Protein AF-A0A2D9C9Q4-F1 (afdb_monomer_lite)

Radius of gyration: 26.97 Å; chains: 1; bounding box: 72×40×69 Å

Sequence (109 aa):
MAQQLQSITITAPGFAGINTQDAPLAQEPSFAAVADNCVIDKEGRIAARKGYNMVSTNGGAVLGSSDGIESMGEFVANDGDITFLSAGNNKIFKGTSTLVDATPSSYTI

Foldseek 3Di:
DDDDDDDDPDDPADDPAPQPPDDDHPDDPCVVVPPVAWDQDNVRDTDGNDDDDQQEPCQCPPQPPKPGFPDWDWDQDPVRDIWIWTDHNQFIFTDGHHTDTPRDPPDTD

Secondary structure (DSSP, 8-state):
-PPP------PPPPPSS---SSS--SS-GGGG---TTEEEPTT--EEESS-PPPS-SSHHHHSTTS-S--EEEEEE-TTS-EEEEEEETTEEEE-SSS-EE-PPTT---

Structure (mmCIF, N/CA/C/O backbone):
data_AF-A0A2D9C9Q4-F1
#
_entry.id   AF-A0A2D9C9Q4-F1
#
loop_
_atom_site.group_PDB
_atom_site.id
_atom_site.type_symbol
_atom_site.label_atom_id
_atom_site.label_alt_id
_atom_site.label_comp_id
_atom_site.label_asym_id
_atom_site.label_entity_id
_atom_site.label_seq_id
_atom_site.pdbx_PDB_ins_code
_atom_site.Cartn_x
_atom_site.Cartn_y
_atom_site.Cartn_z
_atom_site.occupancy
_atom_site.B_iso_or_equiv
_atom_site.auth_seq_id
_atom_site.auth_comp_id
_atom_site.auth_asym_id
_atom_site.auth_atom_id
_atom_site.pdbx_PDB_model_num
ATOM 1 N N . MET A 1 1 ? -59.550 16.348 45.456 1.00 51.44 1 MET A N 1
ATOM 2 C CA . MET A 1 1 ? -58.227 16.952 45.716 1.00 51.44 1 MET A CA 1
ATOM 3 C C . MET A 1 1 ? -57.298 16.465 44.619 1.00 51.44 1 MET A C 1
ATOM 5 O O . MET A 1 1 ? -57.119 15.260 44.512 1.00 51.44 1 MET A O 1
ATOM 9 N N . ALA A 1 2 ? -56.852 17.352 43.729 1.00 57.25 2 ALA A N 1
ATOM 10 C CA . ALA A 1 2 ? -56.022 16.972 42.586 1.00 57.25 2 ALA A CA 1
ATOM 11 C C . ALA A 1 2 ? -54.572 16.767 43.045 1.00 57.25 2 ALA A C 1
ATOM 13 O O . ALA A 1 2 ? -54.021 17.611 43.750 1.00 57.25 2 ALA A O 1
ATOM 14 N N . GLN A 1 3 ? -53.991 15.625 42.691 1.00 69.00 3 GLN A N 1
ATOM 15 C CA . GLN A 1 3 ? -52.631 15.248 43.062 1.00 69.00 3 GLN A CA 1
ATOM 16 C C . GLN A 1 3 ? -51.618 16.159 42.349 1.00 69.00 3 GLN A C 1
ATOM 18 O O . GLN A 1 3 ? -51.758 16.434 41.158 1.00 69.00 3 GLN A O 1
ATOM 23 N N . GLN A 1 4 ? -50.622 16.660 43.086 1.00 66.19 4 GLN A N 1
ATOM 24 C CA . GLN A 1 4 ? -49.591 17.552 42.552 1.00 66.19 4 GLN A CA 1
ATOM 25 C C . GLN A 1 4 ? -48.744 16.803 41.512 1.00 66.19 4 GLN A C 1
ATOM 27 O O . GLN A 1 4 ? -48.221 15.727 41.799 1.00 66.19 4 GLN A O 1
ATOM 32 N N . LEU A 1 5 ? -48.611 17.365 40.307 1.00 64.38 5 LEU A N 1
ATOM 33 C CA . LEU A 1 5 ? -47.752 16.811 39.260 1.00 64.38 5 LEU A CA 1
ATOM 34 C C . LEU A 1 5 ? -46.288 16.921 39.705 1.00 64.38 5 LEU A C 1
ATOM 36 O O . LEU A 1 5 ? -45.734 18.018 39.771 1.00 64.38 5 LEU A O 1
ATOM 40 N N . GLN A 1 6 ? -45.670 15.787 40.034 1.00 68.62 6 GLN A N 1
ATOM 41 C CA . GLN A 1 6 ? -44.236 15.703 40.292 1.00 68.62 6 GLN A CA 1
ATOM 42 C C . GLN A 1 6 ? -43.499 15.457 38.975 1.00 68.62 6 GLN A C 1
ATOM 44 O O . GLN A 1 6 ? -43.751 14.475 38.279 1.00 68.62 6 GLN A O 1
ATOM 49 N N . SER A 1 7 ? -42.580 16.362 38.643 1.00 62.97 7 SER A N 1
ATOM 50 C CA . SER A 1 7 ? -41.600 16.154 37.579 1.00 62.97 7 SER A CA 1
ATOM 51 C C . SER A 1 7 ? -40.650 15.032 38.000 1.00 62.97 7 SER A C 1
ATOM 53 O O . SER A 1 7 ? -39.975 15.140 39.023 1.00 62.97 7 SER A O 1
ATOM 55 N N . ILE A 1 8 ? -40.624 13.947 37.228 1.00 64.12 8 ILE A N 1
ATOM 56 C CA . ILE A 1 8 ? -39.657 12.862 37.382 1.00 64.12 8 ILE A CA 1
ATOM 57 C C . ILE A 1 8 ? -38.587 13.099 36.319 1.00 64.12 8 ILE A C 1
ATOM 59 O O . ILE A 1 8 ? -38.864 12.992 35.124 1.00 64.12 8 ILE A O 1
ATOM 63 N N . THR A 1 9 ? -37.369 13.449 36.724 1.00 60.56 9 THR A N 1
ATOM 64 C CA . THR A 1 9 ? -36.238 13.521 35.794 1.00 60.56 9 THR A CA 1
ATOM 65 C C . THR A 1 9 ? -35.788 12.101 35.478 1.00 60.56 9 THR A C 1
ATOM 67 O O . THR A 1 9 ? -35.062 11.487 36.256 1.00 60.56 9 THR A O 1
ATOM 70 N N . ILE A 1 10 ? -36.258 11.559 34.357 1.00 57.91 10 ILE A N 1
ATOM 71 C CA . ILE A 1 10 ? -35.757 10.293 33.823 1.00 57.91 10 ILE A CA 1
ATOM 72 C C . ILE A 1 10 ? -34.445 10.617 33.109 1.00 57.91 10 ILE A C 1
ATOM 74 O O . ILE A 1 10 ? -34.449 11.225 32.040 1.00 57.91 10 ILE A O 1
ATOM 78 N N . THR A 1 11 ? -33.315 10.265 33.717 1.00 55.91 11 THR A N 1
ATOM 79 C CA . THR A 1 11 ? -32.027 10.255 33.021 1.00 55.91 11 THR A CA 1
ATOM 80 C C . THR A 1 11 ? -32.107 9.260 31.869 1.00 55.91 11 THR A C 1
ATOM 82 O O . THR A 1 11 ? -32.567 8.130 32.044 1.00 55.91 11 THR A O 1
ATOM 85 N N . ALA A 1 12 ? -31.705 9.691 30.672 1.00 56.12 12 ALA A N 1
ATOM 86 C CA . ALA A 1 12 ? -31.715 8.826 29.502 1.00 56.12 12 ALA A CA 1
ATOM 87 C C . ALA A 1 12 ? -30.826 7.591 29.762 1.00 56.12 12 ALA A C 1
ATOM 89 O O . ALA A 1 12 ? -29.722 7.746 30.297 1.00 56.12 12 ALA A O 1
ATOM 90 N N . PRO A 1 13 ? -31.284 6.370 29.424 1.00 55.06 13 PRO A N 1
ATOM 91 C CA . PRO A 1 13 ? -30.449 5.182 29.526 1.00 55.06 13 PRO A CA 1
ATOM 92 C C . PRO A 1 13 ? -29.206 5.377 28.652 1.00 55.06 13 PRO A C 1
ATOM 94 O O . PRO A 1 13 ? -29.319 5.767 27.491 1.00 55.06 13 PRO A O 1
ATOM 97 N N . GLY A 1 14 ? -28.026 5.152 29.235 1.00 53.00 14 GLY A N 1
ATOM 98 C CA . GLY A 1 14 ? -26.750 5.329 28.549 1.00 53.00 14 GLY A CA 1
ATOM 99 C C . GLY A 1 14 ? -26.715 4.532 27.248 1.00 53.00 14 GLY A C 1
ATOM 100 O O . GLY A 1 14 ? -26.989 3.332 27.232 1.00 53.00 14 GLY A O 1
ATOM 101 N N . PHE A 1 15 ? -26.404 5.208 26.147 1.00 54.03 15 PHE A N 1
ATOM 102 C CA . PHE A 1 15 ? -26.153 4.550 24.873 1.00 54.03 15 PHE A CA 1
ATOM 103 C C . PHE A 1 15 ? -24.705 4.051 24.851 1.00 54.03 15 PHE A C 1
ATOM 105 O O . PHE A 1 15 ? -23.815 4.699 25.399 1.00 54.03 15 PHE A O 1
ATOM 112 N N . ALA A 1 16 ? -24.454 2.917 24.195 1.00 50.25 16 ALA A N 1
ATOM 113 C CA . ALA A 1 16 ? -23.110 2.384 23.963 1.00 50.25 16 ALA A CA 1
ATOM 114 C C . ALA A 1 16 ? -22.347 3.240 22.928 1.00 50.25 16 ALA A C 1
ATOM 116 O O . ALA A 1 16 ? -22.055 2.795 21.820 1.00 50.25 16 ALA A O 1
ATOM 117 N N . GLY A 1 17 ? -22.071 4.498 23.271 1.00 52.84 17 GLY A N 1
ATOM 118 C CA . GLY A 1 17 ? -21.418 5.479 22.416 1.00 52.84 17 GLY A CA 1
ATOM 119 C C . GLY A 1 17 ? -20.609 6.480 23.235 1.00 52.84 17 GLY A C 1
ATOM 120 O O . GLY A 1 17 ? -20.963 6.813 24.359 1.00 52.84 17 GLY A O 1
ATOM 121 N N . ILE A 1 18 ? -19.508 6.965 22.663 1.00 56.62 18 ILE A N 1
ATOM 122 C CA . ILE A 1 18 ? -18.574 7.903 23.312 1.00 56.62 18 ILE A CA 1
ATOM 123 C C . ILE A 1 18 ? -18.964 9.380 23.104 1.00 56.62 18 ILE A C 1
ATOM 125 O O . ILE A 1 18 ? -18.181 10.298 23.346 1.00 56.62 18 ILE A O 1
ATOM 129 N N . ASN A 1 19 ? -20.182 9.624 22.619 1.00 53.22 19 ASN A N 1
ATOM 130 C CA . ASN A 1 19 ? -20.664 10.966 22.329 1.00 53.22 19 ASN A CA 1
ATOM 131 C C . ASN A 1 19 ? -20.983 11.697 23.637 1.00 53.22 19 ASN A C 1
ATOM 133 O O . ASN A 1 19 ? -21.909 11.335 24.352 1.00 53.22 19 ASN A O 1
ATOM 137 N N . THR A 1 20 ? -20.214 12.746 23.927 1.00 55.59 20 THR A N 1
ATOM 138 C CA . THR A 1 20 ? -20.320 13.567 25.152 1.00 55.59 20 THR A CA 1
ATOM 139 C C . THR A 1 20 ? -21.149 14.843 24.960 1.00 55.59 20 THR A C 1
ATOM 141 O O . THR A 1 20 ? -21.155 15.712 25.828 1.00 55.59 20 THR A O 1
ATOM 144 N N . GLN A 1 21 ? -21.814 14.989 23.808 1.00 54.38 21 GLN A N 1
ATOM 145 C CA . GLN A 1 21 ? -22.594 16.185 23.463 1.00 54.38 21 GLN A CA 1
ATOM 146 C C . GLN A 1 21 ? -24.043 16.140 23.944 1.00 54.38 21 GLN A C 1
ATOM 148 O O . GLN A 1 21 ? -24.661 17.195 24.070 1.00 54.38 21 GLN A O 1
ATOM 153 N N . ASP A 1 22 ? -24.580 14.947 24.191 1.00 54.34 22 ASP A N 1
ATOM 154 C CA . ASP A 1 22 ? -25.914 14.793 24.760 1.00 54.34 22 ASP A CA 1
ATOM 155 C C . ASP A 1 22 ? -25.810 14.547 26.269 1.00 54.34 22 ASP A C 1
ATOM 157 O O . ASP A 1 22 ? -24.754 14.132 26.749 1.00 54.34 22 ASP A O 1
ATOM 161 N N . ALA A 1 23 ? -26.881 14.895 26.986 1.00 55.47 23 ALA A N 1
ATOM 162 C CA . ALA A 1 23 ? -27.021 15.027 28.440 1.00 55.47 23 ALA A CA 1
ATOM 163 C C . ALA A 1 23 ? -26.075 14.148 29.291 1.00 55.47 23 ALA A C 1
ATOM 165 O O . ALA A 1 23 ? -25.841 13.000 28.925 1.00 55.47 23 ALA A O 1
ATOM 166 N N . PRO A 1 24 ? -25.592 14.630 30.463 1.00 55.41 24 PRO A N 1
ATOM 167 C CA . PRO A 1 24 ? -24.594 13.937 31.287 1.00 55.41 24 PRO A CA 1
ATOM 168 C C . PRO A 1 24 ? -24.935 12.451 31.457 1.00 55.41 24 PRO A C 1
ATOM 170 O O . PRO A 1 24 ? -25.854 12.084 32.191 1.00 55.41 24 PRO A O 1
ATOM 173 N N . LEU A 1 25 ? -24.213 11.607 30.716 1.00 56.97 25 LEU A N 1
ATOM 174 C CA . LEU A 1 25 ? -24.428 10.170 30.693 1.00 56.97 25 LEU A CA 1
ATOM 175 C C . LEU A 1 25 ? -23.949 9.600 32.029 1.00 56.97 25 LEU A C 1
ATOM 177 O O . LEU A 1 25 ? -22.854 9.906 32.489 1.00 56.97 25 LEU A O 1
ATOM 181 N N . ALA A 1 26 ? -24.763 8.750 32.653 1.00 53.78 26 ALA A N 1
ATOM 182 C CA . ALA A 1 26 ? -24.436 8.124 33.937 1.00 53.78 26 ALA A CA 1
ATOM 183 C C . ALA A 1 26 ? -23.358 7.023 33.832 1.00 53.78 26 ALA A C 1
ATOM 185 O O . ALA A 1 26 ? -23.008 6.408 34.838 1.00 53.78 26 ALA A O 1
ATOM 186 N N . GLN A 1 27 ? -22.865 6.734 32.624 1.00 52.94 27 GLN A N 1
ATOM 187 C CA . GLN A 1 27 ? -21.916 5.662 32.361 1.00 52.94 27 GLN A CA 1
ATOM 188 C C . GLN A 1 27 ? -20.532 6.244 32.080 1.00 52.94 27 GLN A C 1
ATOM 190 O O . GLN A 1 27 ? -20.332 6.964 31.104 1.00 52.94 27 GLN A O 1
ATOM 195 N N . GLU A 1 28 ? -19.573 5.898 32.936 1.00 55.78 28 GLU A N 1
ATOM 196 C CA . GLU A 1 28 ? -18.170 6.247 32.744 1.00 55.78 28 GLU A CA 1
ATOM 197 C C . GLU A 1 28 ? -17.659 5.690 31.397 1.00 55.78 28 GLU A C 1
ATOM 199 O O . GLU A 1 28 ? -17.819 4.492 31.129 1.00 55.78 28 GLU A O 1
ATOM 204 N N . PRO A 1 29 ? -16.986 6.498 30.553 1.00 55.00 29 PRO A N 1
ATOM 205 C CA . PRO A 1 29 ? -16.437 6.072 29.259 1.00 55.00 29 PRO A CA 1
ATOM 206 C C . PRO A 1 29 ? -15.271 5.069 29.376 1.00 55.00 29 PRO A C 1
ATOM 208 O O . PRO A 1 29 ? -14.620 4.742 28.386 1.00 55.00 29 PRO A O 1
ATOM 211 N N . SER A 1 30 ? -15.023 4.524 30.571 1.00 54.16 30 SER A N 1
ATOM 212 C CA . SER A 1 30 ? -13.999 3.516 30.855 1.00 54.16 30 SER A CA 1
ATOM 213 C C . SER A 1 30 ? -14.169 2.218 30.046 1.00 54.16 30 SER A C 1
ATOM 215 O O . SER A 1 30 ? -13.207 1.471 29.894 1.00 54.16 30 SER A O 1
ATOM 217 N N . PHE A 1 31 ? -15.337 1.964 29.439 1.00 53.81 31 PHE A N 1
ATOM 218 C CA . PHE A 1 31 ? -15.507 0.835 28.512 1.00 53.81 31 PHE A CA 1
ATOM 219 C C . PHE A 1 31 ? -14.686 0.979 27.211 1.00 53.81 31 PHE A C 1
ATOM 221 O O . PHE A 1 31 ? -14.428 -0.018 26.543 1.00 53.81 31 PHE A O 1
ATOM 228 N N . ALA A 1 32 ? -14.244 2.195 26.869 1.00 52.97 32 ALA A N 1
ATOM 229 C CA . ALA A 1 32 ? -13.397 2.496 25.712 1.00 52.97 32 ALA A CA 1
ATOM 230 C C . ALA A 1 32 ? -11.915 2.715 26.098 1.00 52.97 32 ALA A C 1
ATOM 232 O O . ALA A 1 32 ? -11.180 3.404 25.394 1.00 52.97 32 ALA A O 1
ATOM 233 N N . ALA A 1 33 ? -11.464 2.163 27.234 1.00 51.44 33 ALA A N 1
ATOM 234 C CA . ALA A 1 33 ? -10.167 2.477 27.848 1.00 51.44 33 ALA A CA 1
ATOM 235 C C . ALA A 1 33 ? -8.913 2.015 27.080 1.00 51.44 33 ALA A C 1
ATOM 237 O O . ALA A 1 33 ? -7.816 2.415 27.462 1.00 51.44 33 ALA A O 1
ATOM 238 N N . VAL A 1 34 ? -9.028 1.218 26.012 1.00 54.06 34 VAL A N 1
ATOM 239 C CA . VAL A 1 34 ? -7.860 0.823 25.201 1.00 54.06 34 VAL A CA 1
ATOM 240 C C . VAL A 1 34 ? -7.982 1.387 23.793 1.00 54.06 34 VAL A C 1
ATOM 242 O O . VAL A 1 34 ? -8.311 0.709 22.825 1.00 54.06 34 VAL A O 1
ATOM 245 N N . ALA A 1 35 ? -7.697 2.678 23.712 1.00 53.41 35 ALA A N 1
ATOM 246 C CA . ALA A 1 35 ? -7.363 3.388 22.496 1.00 53.41 35 ALA A CA 1
ATOM 247 C C . ALA A 1 35 ? -5.899 3.830 22.618 1.00 53.41 35 ALA A C 1
ATOM 249 O O . ALA A 1 35 ? -5.621 4.993 22.901 1.00 53.41 35 ALA A O 1
ATOM 250 N N . ASP A 1 36 ? -4.951 2.908 22.420 1.00 51.12 36 ASP A N 1
ATOM 251 C CA . ASP A 1 36 ? -3.513 3.159 22.648 1.00 51.12 36 ASP A CA 1
ATOM 252 C C . ASP A 1 36 ? -2.940 4.311 21.804 1.00 51.12 36 ASP A C 1
ATOM 254 O O . ASP A 1 36 ? -1.789 4.717 21.993 1.00 51.12 36 ASP A O 1
ATOM 258 N N . ASN A 1 37 ? -3.707 4.839 20.838 1.00 50.66 37 ASN A N 1
ATOM 259 C CA . ASN A 1 37 ? -3.197 5.851 19.934 1.00 50.66 37 ASN A CA 1
ATOM 260 C C . ASN A 1 37 ? -4.219 6.743 19.197 1.00 50.66 37 ASN A C 1
ATOM 262 O O . ASN A 1 37 ? -3.851 7.342 18.180 1.00 50.66 37 ASN A O 1
ATOM 266 N N . CYS A 1 38 ? -5.471 6.865 19.652 1.00 54.03 38 CYS A N 1
ATOM 267 C CA . CYS A 1 38 ? -6.432 7.779 19.019 1.00 54.03 38 CYS A CA 1
ATOM 268 C C . CYS A 1 38 ? -6.922 8.879 19.964 1.00 54.03 38 CYS A C 1
ATOM 270 O O . CYS A 1 38 ? -7.192 8.644 21.138 1.00 54.03 38 CYS A O 1
ATOM 272 N N . VAL A 1 39 ? -7.034 10.096 19.432 1.00 54.84 39 VAL A N 1
ATOM 273 C CA . VAL A 1 39 ? -7.732 11.210 20.076 1.00 54.84 39 VAL A CA 1
ATOM 274 C C . VAL A 1 39 ? -9.132 11.245 19.483 1.00 54.84 39 VAL A C 1
ATOM 276 O O . VAL A 1 39 ? -9.277 11.318 18.264 1.00 54.84 39 VAL A O 1
ATOM 279 N N . ILE A 1 40 ? -10.144 11.168 20.340 1.00 61.94 40 ILE A N 1
ATOM 280 C CA . ILE A 1 40 ? -11.546 11.272 19.939 1.00 61.94 40 ILE A CA 1
ATOM 281 C C . ILE A 1 40 ? -11.977 12.706 20.212 1.00 61.94 40 ILE A C 1
ATOM 283 O O . ILE A 1 40 ? -11.834 13.197 21.335 1.00 61.94 40 ILE A O 1
ATOM 287 N N . ASP A 1 41 ? -12.421 13.408 19.176 1.00 58.94 41 ASP A N 1
ATOM 288 C CA . ASP A 1 41 ? -12.931 14.761 19.349 1.00 58.94 41 ASP A CA 1
ATOM 289 C C . ASP A 1 41 ? -14.367 14.763 19.892 1.00 58.94 41 ASP A C 1
ATOM 291 O O . ASP A 1 41 ? -15.024 13.729 20.012 1.00 58.94 41 ASP A O 1
ATOM 295 N N . LYS A 1 42 ? -14.874 15.949 20.243 1.00 55.78 42 LYS A N 1
ATOM 296 C CA . LYS A 1 42 ? -16.230 16.095 20.791 1.00 55.78 42 LYS A CA 1
ATOM 297 C C . LYS A 1 42 ? -17.322 15.663 19.812 1.00 55.78 42 LYS A C 1
ATOM 299 O O . LYS A 1 42 ? -18.445 15.466 20.252 1.00 55.78 42 LYS A O 1
ATOM 304 N N . GLU A 1 43 ? -17.029 15.553 18.521 1.00 57.06 43 GLU A N 1
ATOM 305 C CA . GLU A 1 43 ? -17.953 15.108 17.471 1.00 57.06 43 GLU A CA 1
ATOM 306 C C . GLU A 1 43 ? -17.852 13.589 17.227 1.00 57.06 43 GLU A C 1
ATOM 308 O O . GLU A 1 43 ? -18.494 13.067 16.319 1.00 57.06 43 GLU A O 1
ATOM 313 N N . GLY A 1 44 ? -17.054 12.866 18.024 1.00 56.06 44 GLY A N 1
ATOM 314 C CA . GLY A 1 44 ? -16.860 11.424 17.893 1.00 56.06 44 GLY A CA 1
ATOM 315 C C . GLY A 1 44 ? -15.934 11.025 16.740 1.00 56.06 44 GLY A C 1
ATOM 316 O O . GLY A 1 44 ? -15.834 9.839 16.422 1.00 56.06 44 GLY A O 1
ATOM 317 N N . ARG A 1 45 ? -15.232 11.974 16.105 1.00 60.75 45 ARG A N 1
ATOM 318 C CA . ARG A 1 45 ? -14.239 11.663 15.071 1.00 60.75 45 ARG A CA 1
ATOM 319 C C . ARG A 1 45 ? -12.974 11.120 15.718 1.00 60.75 45 ARG A C 1
ATOM 321 O O . ARG A 1 45 ? -12.475 11.649 16.710 1.00 60.75 45 ARG A O 1
ATOM 328 N N . ILE A 1 46 ? -12.435 10.075 15.103 1.00 63.91 46 ILE A N 1
ATOM 329 C CA . ILE A 1 46 ? -11.208 9.408 15.528 1.00 63.91 46 ILE A CA 1
ATOM 330 C C . ILE A 1 46 ? -10.044 10.017 14.741 1.00 63.91 46 ILE A C 1
ATOM 332 O O . ILE A 1 46 ? -9.923 9.794 13.539 1.00 63.91 46 ILE A O 1
ATOM 336 N N . ALA A 1 47 ? -9.173 10.771 15.412 1.00 57.25 47 ALA A N 1
ATOM 337 C CA . ALA A 1 47 ? -7.906 11.225 14.847 1.00 57.25 47 ALA A CA 1
ATOM 338 C C . ALA A 1 47 ? -6.762 10.337 15.366 1.00 57.25 47 ALA A C 1
ATOM 340 O O . ALA A 1 47 ? -6.557 10.203 16.577 1.00 57.25 47 ALA A O 1
ATOM 341 N N . ALA A 1 48 ? -6.006 9.712 14.461 1.00 59.66 48 ALA A N 1
ATOM 342 C CA . ALA A 1 48 ? -4.826 8.928 14.822 1.00 59.66 48 ALA A CA 1
ATOM 343 C C . ALA A 1 48 ? -3.702 9.859 15.317 1.00 59.66 48 ALA A C 1
ATOM 345 O O . ALA A 1 48 ? -3.321 10.802 14.627 1.00 59.66 48 ALA A O 1
ATOM 346 N N . ARG A 1 49 ? -3.162 9.611 16.521 1.00 56.62 49 ARG A N 1
ATOM 347 C CA . ARG A 1 49 ? -2.094 10.437 17.123 1.00 56.62 49 ARG A CA 1
ATOM 348 C C . ARG A 1 49 ? -0.690 10.050 16.641 1.00 56.62 49 ARG A C 1
ATOM 350 O O . ARG A 1 49 ? 0.211 10.882 16.678 1.00 56.62 49 ARG A O 1
ATOM 357 N N . LYS A 1 50 ? -0.488 8.820 16.161 1.00 56.69 50 LYS A N 1
ATOM 358 C CA . LYS A 1 50 ? 0.681 8.480 15.328 1.00 56.69 50 LYS A CA 1
ATOM 359 C C . LYS A 1 50 ? 0.169 8.437 13.902 1.00 56.69 50 LYS A C 1
ATOM 361 O O . LYS A 1 50 ? -0.832 7.771 13.649 1.00 56.69 50 LYS A O 1
ATOM 366 N N . GLY A 1 51 ? 0.825 9.175 13.013 1.00 66.81 51 GLY A N 1
ATOM 367 C CA . GLY A 1 51 ? 0.598 9.035 11.582 1.00 66.81 51 GLY A CA 1
ATOM 368 C C . GLY A 1 51 ? 0.971 7.631 11.096 1.00 66.81 51 GLY A C 1
ATOM 369 O O . GLY A 1 51 ? 1.100 6.681 11.869 1.00 66.81 51 GLY A O 1
ATOM 370 N N . TYR A 1 52 ? 1.193 7.500 9.799 1.00 69.50 52 TYR A N 1
ATOM 371 C CA . TYR A 1 52 ? 1.756 6.281 9.235 1.00 69.50 52 TYR A CA 1
ATOM 372 C C . TYR A 1 52 ? 3.248 6.179 9.583 1.00 69.50 52 TYR A C 1
ATOM 374 O O . TYR A 1 52 ? 3.973 7.174 9.568 1.00 69.50 52 TYR A O 1
ATOM 382 N N . ASN A 1 53 ? 3.715 4.968 9.900 1.00 79.25 53 ASN A N 1
ATOM 383 C CA . ASN A 1 53 ? 5.145 4.682 9.881 1.00 79.25 53 ASN A CA 1
ATOM 384 C C . ASN A 1 53 ? 5.506 4.201 8.478 1.00 79.25 53 ASN A C 1
ATOM 386 O O . ASN A 1 53 ? 4.868 3.284 7.958 1.00 79.25 53 ASN A O 1
ATOM 390 N N . MET A 1 54 ? 6.513 4.814 7.867 1.00 82.56 54 MET A N 1
ATOM 391 C CA . MET A 1 54 ? 6.942 4.421 6.530 1.00 82.56 54 MET A CA 1
ATOM 392 C C . MET A 1 54 ? 7.637 3.062 6.597 1.00 82.56 54 MET A C 1
ATOM 394 O O . MET A 1 54 ? 8.609 2.888 7.329 1.00 82.56 54 MET A O 1
ATOM 398 N N . VAL A 1 55 ? 7.134 2.097 5.824 1.00 88.50 55 VAL A N 1
ATOM 399 C CA . VAL A 1 55 ? 7.757 0.769 5.693 1.00 88.50 55 VAL A CA 1
ATOM 400 C C . VAL A 1 55 ? 9.014 0.859 4.826 1.00 88.50 55 VAL A C 1
ATOM 402 O O . VAL A 1 55 ? 10.046 0.278 5.159 1.00 88.50 55 VAL A O 1
ATOM 405 N N . SER A 1 56 ? 8.947 1.626 3.735 1.00 90.12 56 SER A N 1
ATOM 406 C CA . SER A 1 56 ? 10.080 1.870 2.846 1.00 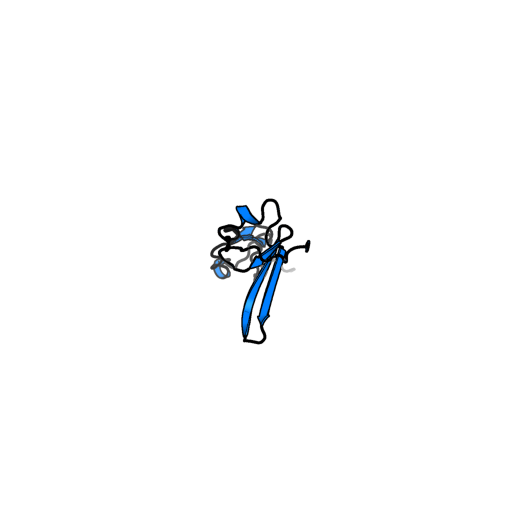90.12 56 SER A CA 1
ATOM 407 C C . SER A 1 56 ? 11.014 2.939 3.411 1.00 90.12 56 SER A C 1
ATOM 409 O O . SER A 1 56 ? 10.567 4.028 3.774 1.00 90.12 56 SER A O 1
ATOM 411 N N . THR A 1 57 ? 12.317 2.685 3.379 1.00 92.50 57 THR A N 1
ATOM 412 C CA . THR A 1 57 ? 13.352 3.619 3.857 1.00 92.50 57 THR A CA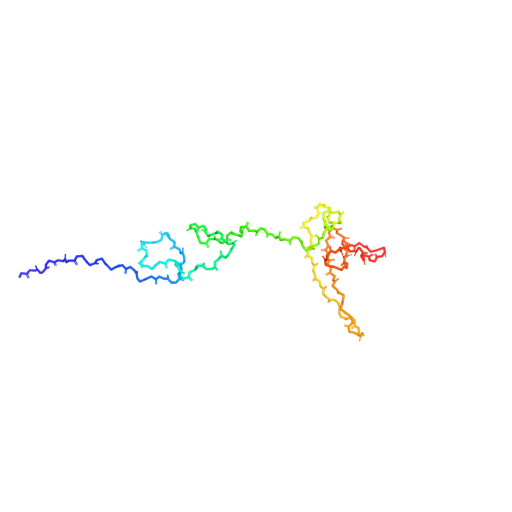 1
ATOM 413 C C . THR A 1 57 ? 13.830 4.598 2.781 1.00 92.50 57 THR A C 1
ATOM 415 O O . THR A 1 57 ? 14.316 5.678 3.104 1.00 92.50 57 THR A O 1
ATOM 418 N N . ASN A 1 58 ? 13.654 4.260 1.499 1.00 93.19 58 ASN A N 1
ATOM 419 C CA . ASN A 1 58 ? 14.097 5.062 0.353 1.00 93.19 58 ASN A CA 1
ATOM 420 C C . ASN A 1 58 ? 12.959 5.796 -0.382 1.00 93.19 58 ASN A C 1
ATOM 422 O O . ASN A 1 58 ? 13.207 6.402 -1.425 1.00 93.19 58 ASN A O 1
ATOM 426 N N . GLY A 1 59 ? 11.730 5.766 0.151 1.00 86.44 59 GLY A N 1
ATOM 427 C CA . GLY A 1 59 ? 10.539 6.335 -0.493 1.00 86.44 59 GLY A CA 1
ATOM 428 C C . GLY A 1 59 ? 10.718 7.794 -0.924 1.00 86.44 59 GLY A C 1
ATOM 429 O O . GLY A 1 59 ? 10.455 8.124 -2.075 1.00 86.44 59 GLY A O 1
ATOM 430 N N . GLY A 1 60 ? 11.281 8.643 -0.057 1.00 85.88 60 GLY A N 1
ATOM 431 C CA . GLY A 1 60 ? 11.517 10.060 -0.371 1.00 85.88 60 GLY A CA 1
ATOM 432 C C . GLY A 1 60 ? 12.478 10.311 -1.543 1.00 85.88 60 GLY A 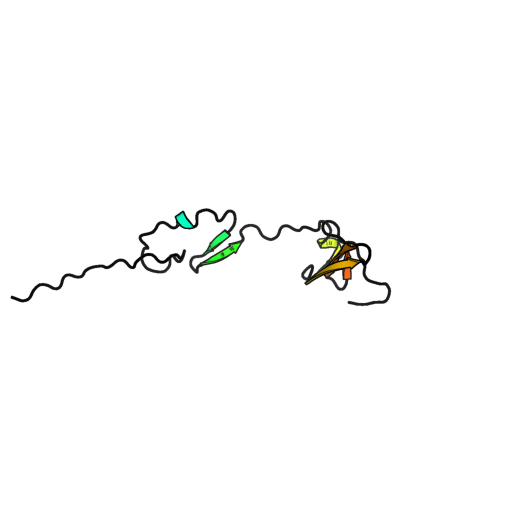C 1
ATOM 433 O O . GLY A 1 60 ? 12.410 11.366 -2.164 1.00 85.88 60 GLY A O 1
ATOM 434 N N . ALA A 1 61 ? 13.348 9.353 -1.881 1.00 89.06 61 ALA A N 1
ATOM 435 C CA . ALA A 1 61 ? 14.265 9.472 -3.015 1.00 89.06 61 ALA A CA 1
ATOM 436 C C . ALA A 1 61 ? 13.651 8.966 -4.330 1.00 89.06 61 ALA A C 1
ATOM 438 O O . ALA A 1 61 ? 13.944 9.509 -5.393 1.00 89.06 61 ALA A O 1
ATOM 439 N N . VAL A 1 62 ? 12.819 7.920 -4.273 1.00 90.19 62 VAL A N 1
ATOM 440 C CA . VAL A 1 62 ? 12.317 7.235 -5.479 1.00 90.19 62 VAL A CA 1
ATOM 441 C C . VAL A 1 62 ? 10.902 7.647 -5.878 1.00 90.19 62 VAL A C 1
ATOM 443 O O . VAL A 1 62 ? 10.573 7.588 -7.063 1.00 90.19 62 VAL A O 1
ATOM 446 N N . LEU A 1 63 ? 10.087 8.097 -4.919 1.00 88.38 63 LEU A N 1
ATOM 447 C CA . LEU A 1 63 ? 8.717 8.570 -5.145 1.00 88.38 63 LEU A CA 1
ATOM 448 C C . LEU A 1 63 ? 8.654 10.084 -5.396 1.00 88.38 63 LEU A C 1
ATOM 450 O O . LEU A 1 63 ? 7.661 10.570 -5.925 1.00 88.38 63 LEU A O 1
ATOM 454 N N . GLY A 1 64 ? 9.723 10.826 -5.090 1.00 84.69 64 GLY A N 1
ATOM 455 C CA . GLY A 1 64 ? 9.839 12.248 -5.419 1.00 84.69 64 GLY A CA 1
ATOM 456 C C . GLY A 1 64 ? 8.666 13.079 -4.890 1.00 84.69 64 GLY A C 1
ATOM 457 O O . GLY A 1 64 ? 8.394 13.075 -3.693 1.00 84.69 64 GLY A O 1
ATOM 458 N N . SER A 1 65 ? 7.990 13.798 -5.790 1.00 84.00 65 SER A N 1
ATOM 459 C CA . SER A 1 65 ? 6.812 14.629 -5.488 1.00 84.00 65 SER A CA 1
ATOM 460 C C . SER A 1 65 ? 5.469 13.910 -5.696 1.00 84.00 65 SER A C 1
ATOM 462 O O . SER A 1 65 ? 4.440 14.575 -5.716 1.00 84.00 65 SER A O 1
ATOM 464 N N . SER A 1 66 ? 5.473 12.588 -5.896 1.00 84.19 66 SER A N 1
ATOM 465 C CA . SER A 1 66 ? 4.257 11.768 -5.993 1.00 84.19 66 SER A CA 1
ATOM 466 C C . SER A 1 66 ? 3.538 11.699 -4.645 1.00 84.19 66 SER A C 1
ATOM 468 O O . SER A 1 66 ? 4.177 11.780 -3.594 1.00 84.19 66 SER A O 1
ATOM 470 N N . ASP A 1 67 ? 2.234 11.415 -4.674 1.00 85.31 67 ASP A N 1
ATOM 471 C CA . ASP A 1 67 ? 1.420 11.186 -3.469 1.00 85.31 67 ASP A CA 1
ATOM 472 C C . ASP A 1 67 ? 1.786 9.885 -2.717 1.00 85.31 67 ASP A C 1
ATOM 474 O O . ASP A 1 67 ? 1.246 9.590 -1.650 1.00 85.31 67 ASP A O 1
ATOM 478 N N . GLY A 1 68 ? 2.752 9.124 -3.238 1.00 88.38 68 GLY A N 1
ATOM 479 C CA . GLY A 1 68 ? 3.319 7.936 -2.618 1.00 88.38 68 GLY A CA 1
ATOM 480 C C . GLY A 1 68 ? 3.103 6.693 -3.472 1.00 88.38 68 GLY A C 1
ATOM 481 O O . GLY A 1 68 ? 3.190 6.737 -4.696 1.00 88.38 68 GLY A O 1
ATOM 482 N N . ILE A 1 69 ? 2.871 5.563 -2.805 1.00 90.50 69 ILE A N 1
ATOM 483 C CA . ILE A 1 69 ? 2.438 4.328 -3.460 1.00 90.50 69 ILE A CA 1
ATOM 484 C C . ILE A 1 69 ? 0.918 4.375 -3.604 1.00 90.50 69 ILE A C 1
ATOM 486 O O . ILE A 1 69 ? 0.205 4.486 -2.610 1.00 90.50 69 ILE A O 1
ATOM 490 N N . GLU A 1 70 ? 0.433 4.256 -4.834 1.00 91.31 70 GLU A N 1
ATOM 491 C CA . GLU A 1 70 ? -0.988 4.391 -5.185 1.00 91.31 70 GLU A CA 1
ATOM 492 C C . GLU A 1 70 ? -1.623 3.046 -5.555 1.00 91.31 70 GLU A C 1
ATOM 494 O O . GLU A 1 70 ? -2.842 2.881 -5.505 1.00 91.31 70 GLU A O 1
ATOM 499 N N . SER A 1 71 ? -0.799 2.055 -5.901 1.00 90.69 71 SER A N 1
ATOM 500 C CA . SER A 1 71 ? -1.248 0.702 -6.208 1.00 90.69 71 SER A CA 1
ATOM 501 C C . SER A 1 71 ? -0.282 -0.333 -5.652 1.00 90.69 71 SER A C 1
ATOM 503 O O . SER A 1 71 ? 0.930 -0.120 -5.612 1.00 90.69 71 SER A O 1
ATOM 505 N N . MET A 1 72 ? -0.830 -1.461 -5.214 1.00 93.25 72 MET A N 1
ATOM 506 C CA . MET A 1 72 ? -0.088 -2.585 -4.658 1.00 93.25 72 MET A CA 1
ATOM 507 C C . MET A 1 72 ? -0.682 -3.876 -5.203 1.00 93.25 72 MET A C 1
ATOM 509 O O . MET A 1 72 ? -1.901 -3.996 -5.327 1.00 93.25 72 MET A O 1
ATOM 513 N N . GLY A 1 73 ? 0.166 -4.852 -5.488 1.00 94.06 73 GLY A N 1
ATOM 514 C CA . GLY A 1 73 ? -0.268 -6.160 -5.943 1.00 94.06 73 GLY A CA 1
ATOM 515 C C . GLY A 1 73 ? 0.780 -7.218 -5.661 1.00 94.06 73 GLY A C 1
ATOM 516 O O . GLY A 1 73 ? 1.974 -6.938 -5.595 1.00 94.06 73 GLY A O 1
ATOM 517 N N . GLU A 1 74 ? 0.325 -8.451 -5.514 1.00 94.00 74 GLU A N 1
ATOM 518 C CA . GLU A 1 74 ? 1.199 -9.611 -5.425 1.00 94.00 74 GLU A CA 1
ATOM 519 C C . GLU A 1 74 ? 1.069 -10.424 -6.703 1.00 94.00 74 GLU A C 1
ATOM 521 O O . GLU A 1 74 ? -0.032 -10.713 -7.172 1.00 94.00 74 GLU A O 1
ATOM 526 N N . PHE A 1 75 ? 2.212 -10.783 -7.273 1.00 92.19 75 PHE A N 1
ATOM 527 C CA . PHE A 1 75 ? 2.290 -11.721 -8.375 1.00 92.19 75 PHE A CA 1
ATOM 528 C C . PHE A 1 75 ? 2.814 -13.050 -7.848 1.00 92.19 75 PHE A C 1
ATOM 530 O O . PHE A 1 75 ? 3.919 -13.104 -7.310 1.00 92.19 75 PHE A O 1
ATOM 537 N N . VAL A 1 76 ? 2.025 -14.107 -8.021 1.00 95.75 76 VAL A N 1
ATOM 538 C CA . VAL A 1 76 ? 2.431 -15.480 -7.717 1.00 95.75 76 VAL A CA 1
ATOM 539 C C . VAL A 1 76 ? 2.823 -16.146 -9.029 1.00 95.75 76 VAL A C 1
ATOM 541 O O . VAL A 1 76 ? 1.993 -16.300 -9.927 1.00 95.75 76 VAL A O 1
ATOM 544 N N . ALA A 1 77 ? 4.096 -16.498 -9.155 1.00 93.25 77 ALA A N 1
ATOM 545 C CA . ALA A 1 77 ? 4.618 -17.205 -10.310 1.00 93.25 77 ALA A CA 1
ATOM 546 C C . ALA A 1 77 ? 4.202 -18.688 -10.292 1.00 93.25 77 ALA A C 1
ATOM 548 O O . ALA A 1 77 ? 3.774 -19.233 -9.274 1.00 93.25 77 ALA A O 1
ATOM 549 N N . ASN A 1 78 ? 4.324 -19.361 -11.440 1.00 93.69 78 ASN A N 1
ATOM 550 C CA . ASN A 1 78 ? 3.925 -20.769 -11.588 1.00 93.69 78 ASN A CA 1
ATOM 551 C C . ASN A 1 78 ? 4.774 -21.741 -10.748 1.00 93.69 78 ASN A C 1
ATOM 553 O O . ASN A 1 78 ? 4.342 -22.862 -10.495 1.00 93.69 78 ASN A O 1
ATOM 557 N N . ASP A 1 79 ? 5.974 -21.329 -10.346 1.00 94.31 79 ASP A N 1
ATOM 558 C CA . ASP A 1 79 ? 6.860 -22.048 -9.423 1.00 94.31 79 ASP A CA 1
ATOM 559 C C . ASP A 1 79 ? 6.529 -21.781 -7.942 1.00 94.31 79 ASP A C 1
ATOM 561 O O . ASP A 1 79 ? 7.113 -22.410 -7.061 1.00 94.31 79 ASP A O 1
ATOM 565 N N . GLY A 1 80 ? 5.550 -20.912 -7.667 1.00 91.69 80 GLY A N 1
ATOM 566 C CA . GLY A 1 80 ? 5.114 -20.536 -6.327 1.00 91.69 80 GLY A CA 1
ATOM 567 C C . GLY A 1 80 ? 5.821 -19.306 -5.758 1.00 91.69 80 GLY A C 1
ATOM 568 O O . GLY A 1 80 ? 5.467 -18.886 -4.655 1.00 91.69 80 GLY A O 1
ATOM 569 N N . ASP A 1 81 ? 6.766 -18.700 -6.484 1.00 94.12 81 ASP A N 1
ATOM 570 C CA . ASP A 1 81 ? 7.453 -17.498 -6.016 1.00 94.12 81 ASP A CA 1
ATOM 571 C C . ASP A 1 81 ? 6.496 -16.300 -5.970 1.00 94.12 81 ASP A C 1
ATOM 573 O O . ASP A 1 81 ? 5.815 -15.970 -6.945 1.00 94.12 81 ASP A O 1
ATOM 577 N N . ILE A 1 82 ? 6.465 -15.613 -4.826 1.00 93.69 82 ILE A N 1
ATOM 578 C CA . ILE A 1 82 ? 5.615 -14.440 -4.606 1.00 93.69 82 ILE A CA 1
ATOM 579 C C . ILE A 1 82 ? 6.461 -13.178 -4.743 1.00 93.69 82 ILE A C 1
ATOM 581 O O . ILE A 1 82 ? 7.401 -12.944 -3.984 1.00 93.69 82 ILE A O 1
ATOM 585 N N . THR A 1 83 ? 6.100 -12.328 -5.700 1.00 93.94 83 THR A N 1
ATOM 586 C CA . THR A 1 83 ? 6.694 -11.004 -5.879 1.00 93.94 83 THR A CA 1
ATOM 587 C C . THR A 1 83 ? 5.689 -9.931 -5.489 1.00 93.94 83 THR A C 1
ATOM 589 O O . THR A 1 83 ? 4.665 -9.762 -6.150 1.00 93.94 83 THR A O 1
ATOM 592 N N . PHE A 1 84 ? 6.014 -9.160 -4.452 1.00 93.81 84 PHE A N 1
ATOM 593 C CA . PHE A 1 84 ? 5.271 -7.950 -4.113 1.00 93.81 84 PHE A CA 1
ATOM 594 C C . PHE A 1 84 ? 5.668 -6.802 -5.048 1.00 93.81 84 PHE A C 1
ATOM 596 O O . PHE A 1 84 ? 6.856 -6.494 -5.209 1.00 93.81 84 PHE A O 1
ATOM 603 N N . LEU A 1 85 ? 4.661 -6.177 -5.649 1.00 94.56 85 LEU A N 1
ATOM 604 C CA . LEU A 1 85 ? 4.769 -5.050 -6.560 1.00 94.56 85 LEU A CA 1
ATOM 605 C C . LEU A 1 85 ? 4.016 -3.856 -5.980 1.00 94.56 85 LEU A C 1
ATOM 607 O O . LEU A 1 85 ? 2.905 -3.979 -5.469 1.00 94.56 85 LEU A O 1
ATOM 611 N N . SER A 1 86 ? 4.616 -2.682 -6.101 1.00 94.31 86 SER A N 1
ATOM 612 C CA . SER A 1 86 ? 3.986 -1.411 -5.752 1.00 94.31 86 SER A CA 1
ATOM 613 C C . 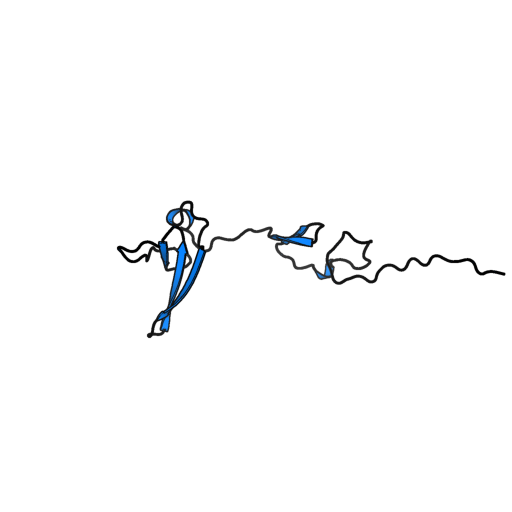SER A 1 86 ? 4.205 -0.404 -6.872 1.00 94.31 86 SER A C 1
ATOM 615 O O . SER A 1 86 ? 5.209 -0.484 -7.575 1.00 94.31 86 SER A O 1
ATOM 617 N N . ALA A 1 87 ? 3.270 0.517 -7.080 1.00 93.31 87 ALA A N 1
ATOM 618 C CA . ALA A 1 87 ? 3.366 1.527 -8.128 1.00 93.31 87 ALA A CA 1
ATOM 619 C C . ALA A 1 87 ? 3.173 2.936 -7.566 1.00 93.31 87 ALA A C 1
ATOM 621 O O . ALA A 1 87 ? 2.329 3.158 -6.696 1.00 93.31 87 ALA A O 1
ATOM 622 N N . GLY A 1 88 ? 3.966 3.871 -8.078 1.00 92.00 88 GLY A N 1
ATOM 623 C CA . GLY A 1 88 ? 3.954 5.286 -7.713 1.00 92.00 88 GLY A CA 1
ATOM 624 C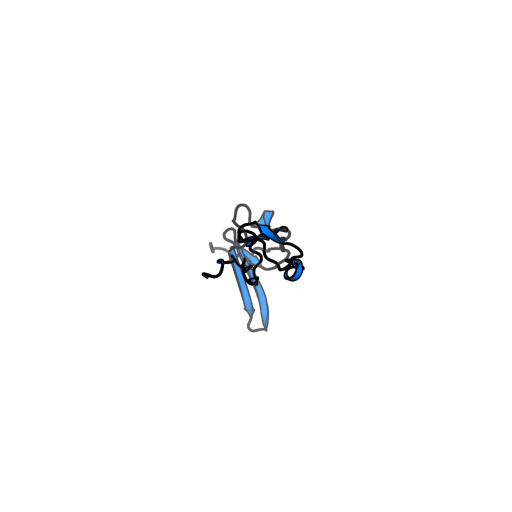 C . GLY A 1 88 ? 4.992 6.052 -8.529 1.00 92.00 88 GLY A C 1
ATOM 625 O O . GLY A 1 88 ? 5.912 5.442 -9.075 1.00 92.00 88 GLY A O 1
ATOM 626 N N . ASN A 1 89 ? 4.861 7.376 -8.641 1.00 91.44 89 ASN A N 1
ATOM 627 C CA . ASN A 1 89 ? 5.791 8.221 -9.406 1.00 91.44 89 ASN A CA 1
ATOM 628 C C . ASN A 1 89 ? 6.072 7.710 -10.843 1.00 91.44 89 ASN A C 1
ATOM 630 O O . ASN A 1 89 ? 7.225 7.664 -11.278 1.00 91.44 89 ASN A O 1
ATOM 634 N N . ASN A 1 90 ? 5.027 7.242 -11.541 1.00 90.12 90 ASN A N 1
ATOM 635 C CA . ASN A 1 90 ? 5.100 6.628 -12.879 1.00 90.12 90 ASN A CA 1
ATOM 636 C C . ASN A 1 90 ? 6.098 5.454 -12.984 1.00 90.12 90 ASN A C 1
ATOM 638 O O . ASN A 1 90 ? 6.700 5.228 -14.036 1.00 90.12 90 ASN A O 1
ATOM 642 N N . LYS A 1 91 ? 6.295 4.715 -11.886 1.00 90.56 91 LYS A N 1
ATOM 643 C CA . LYS A 1 91 ? 7.206 3.570 -11.783 1.00 90.56 91 LYS A CA 1
ATOM 644 C C . LYS A 1 91 ? 6.542 2.391 -11.089 1.00 90.56 91 LYS A C 1
ATOM 646 O O . LYS A 1 91 ? 5.671 2.563 -10.237 1.00 90.56 91 LYS A O 1
ATOM 651 N N . ILE A 1 92 ? 7.002 1.191 -11.431 1.00 93.12 92 ILE A N 1
ATOM 652 C CA . ILE A 1 92 ? 6.717 -0.043 -10.694 1.00 93.12 92 ILE A CA 1
ATOM 653 C C . ILE A 1 92 ? 7.948 -0.389 -9.861 1.00 93.12 92 ILE A C 1
ATOM 655 O O . ILE A 1 92 ? 9.063 -0.428 -10.373 1.00 93.12 92 ILE A O 1
ATOM 659 N N . PHE A 1 93 ? 7.740 -0.698 -8.589 1.00 94.50 93 PHE A N 1
ATOM 660 C CA . PHE A 1 93 ? 8.767 -1.104 -7.645 1.00 94.50 93 PHE A CA 1
ATOM 661 C C . PHE A 1 93 ? 8.547 -2.538 -7.168 1.00 94.50 93 PHE A C 1
ATOM 663 O O . PHE A 1 93 ? 7.415 -2.981 -6.968 1.00 94.50 93 PHE A O 1
ATOM 670 N N . LYS A 1 94 ? 9.651 -3.241 -6.920 1.00 94.44 94 LYS A N 1
ATOM 671 C CA . LYS A 1 94 ? 9.696 -4.498 -6.166 1.00 94.44 94 LYS A CA 1
ATOM 672 C C . LYS A 1 94 ? 10.241 -4.252 -4.760 1.00 94.44 94 LYS A C 1
ATOM 674 O O . LYS A 1 94 ? 11.094 -3.384 -4.569 1.00 94.44 94 LYS A O 1
ATOM 679 N N . GLY A 1 95 ? 9.799 -5.0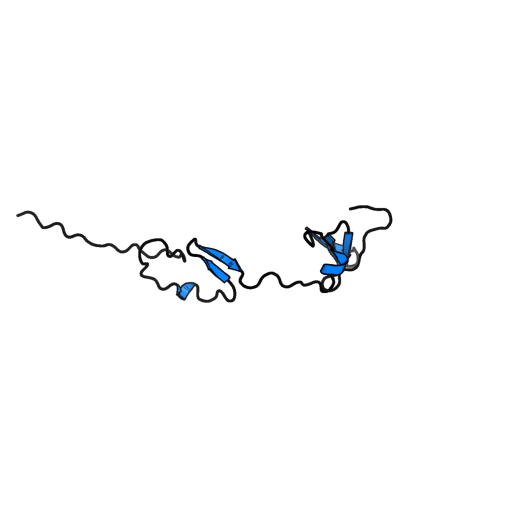75 -3.809 1.00 91.56 95 GLY A N 1
ATOM 680 C CA . GLY A 1 95 ? 10.250 -5.034 -2.414 1.00 91.56 95 GLY A CA 1
ATOM 681 C C . GLY A 1 95 ? 9.391 -4.144 -1.510 1.00 91.56 95 GLY A C 1
ATOM 682 O O . GLY A 1 95 ? 8.463 -3.482 -1.966 1.00 91.56 95 GLY A O 1
ATOM 683 N N . THR A 1 96 ? 9.686 -4.170 -0.207 1.00 89.25 96 THR A N 1
ATOM 684 C CA . THR A 1 96 ? 8.890 -3.496 0.838 1.00 89.25 96 THR A CA 1
ATOM 685 C C . THR A 1 96 ? 9.702 -2.454 1.615 1.00 89.25 96 THR A C 1
ATOM 687 O O . THR A 1 96 ? 9.315 -1.291 1.679 1.00 89.25 96 THR A O 1
ATOM 690 N N . SER A 1 97 ? 10.858 -2.833 2.171 1.00 92.00 97 SER A N 1
ATOM 691 C CA . SER A 1 97 ? 11.745 -1.924 2.921 1.00 92.00 97 SER A CA 1
ATOM 692 C C . SER A 1 97 ? 12.619 -1.045 2.023 1.00 92.00 97 SER A C 1
ATOM 694 O O . SER A 1 97 ? 12.895 0.112 2.353 1.00 92.00 97 SER A O 1
ATOM 696 N N . THR A 1 98 ? 13.023 -1.582 0.873 1.00 93.69 98 THR A N 1
ATOM 697 C CA . THR A 1 98 ? 13.754 -0.872 -0.176 1.00 93.69 98 THR A CA 1
ATOM 698 C C . THR A 1 98 ? 13.006 -1.062 -1.482 1.00 93.69 98 THR A C 1
ATOM 700 O O . THR A 1 98 ? 12.860 -2.185 -1.959 1.00 93.69 98 THR A O 1
ATOM 703 N N . LEU A 1 99 ? 12.544 0.044 -2.053 1.00 93.44 99 LEU A N 1
ATOM 704 C CA . LEU A 1 99 ? 11.848 0.067 -3.331 1.00 93.44 99 LEU A CA 1
ATOM 705 C C . LEU A 1 99 ? 12.871 0.032 -4.469 1.00 93.44 99 LEU A C 1
ATOM 707 O O . LEU A 1 99 ? 13.693 0.945 -4.586 1.00 93.44 99 LEU A O 1
ATOM 711 N N . VAL A 1 100 ? 12.825 -1.015 -5.291 1.00 94.38 100 VAL A N 1
ATOM 712 C CA . VAL A 1 100 ? 13.703 -1.189 -6.458 1.00 94.38 100 VAL A CA 1
ATOM 713 C C . VAL A 1 100 ? 12.880 -1.049 -7.729 1.00 94.38 100 VAL A C 1
ATOM 715 O O . VAL A 1 100 ? 11.911 -1.783 -7.902 1.00 94.38 100 VAL A O 1
ATOM 718 N N . ASP A 1 101 ? 13.264 -0.121 -8.605 1.00 92.75 101 ASP A N 1
ATOM 719 C CA . ASP A 1 101 ? 12.584 0.108 -9.883 1.00 92.75 101 ASP A CA 1
ATOM 720 C C . ASP A 1 101 ? 12.637 -1.159 -10.751 1.00 92.75 101 ASP A C 1
ATOM 722 O O . ASP A 1 101 ? 13.705 -1.704 -11.035 1.00 92.75 101 ASP A O 1
ATOM 726 N N . ALA A 1 102 ? 11.461 -1.641 -11.129 1.00 92.12 102 ALA A N 1
ATOM 727 C CA . ALA A 1 102 ? 11.237 -2.806 -11.968 1.00 92.12 102 ALA A CA 1
ATOM 728 C C . ALA A 1 102 ? 10.387 -2.452 -13.198 1.00 92.12 102 ALA A C 1
ATOM 730 O O . ALA A 1 102 ? 9.818 -3.344 -13.832 1.00 92.12 102 ALA A O 1
ATOM 731 N N . THR A 1 103 ? 10.286 -1.161 -13.526 1.00 90.12 103 THR A N 1
ATOM 732 C CA . THR A 1 103 ? 9.558 -0.670 -14.695 1.00 90.12 103 THR A CA 1
ATOM 733 C C . THR A 1 103 ? 10.188 -1.246 -15.967 1.00 90.12 103 THR A C 1
ATOM 735 O O . THR A 1 103 ? 11.388 -1.053 -16.193 1.00 90.12 103 THR A O 1
ATOM 738 N N . PRO A 1 104 ? 9.428 -1.971 -16.809 1.00 89.44 104 PRO A N 1
ATOM 739 C CA . PRO A 1 104 ? 9.959 -2.507 -18.055 1.00 89.44 104 PRO A CA 1
ATOM 740 C C . PRO A 1 104 ? 10.512 -1.393 -18.948 1.00 89.44 104 PRO A C 1
ATOM 742 O O . PRO A 1 104 ? 9.862 -0.369 -19.165 1.00 89.44 104 PRO A O 1
ATOM 745 N N . SER A 1 105 ? 11.708 -1.599 -19.501 1.00 85.06 105 SER A N 1
ATOM 746 C CA . SER A 1 105 ? 12.316 -0.641 -20.427 1.00 85.06 105 SER A CA 1
ATOM 747 C C . SER A 1 105 ? 11.378 -0.364 -21.606 1.00 85.06 105 SER A C 1
ATOM 749 O O . SER A 1 105 ? 10.830 -1.306 -22.178 1.00 85.06 105 SER A O 1
ATOM 751 N N . SER A 1 106 ? 11.244 0.911 -21.983 1.00 80.44 106 SER A N 1
ATOM 752 C CA . SER A 1 106 ? 10.392 1.400 -23.085 1.00 80.44 106 SER A CA 1
ATOM 753 C C . SER A 1 106 ? 8.886 1.473 -22.809 1.00 80.44 106 SER A C 1
ATOM 755 O O . SER A 1 106 ? 8.139 1.818 -23.723 1.00 80.44 106 SER A O 1
ATOM 757 N N . TYR A 1 107 ? 8.439 1.226 -21.576 1.00 76.00 107 TYR A N 1
ATOM 758 C CA . TYR A 1 107 ? 7.048 1.429 -21.170 1.00 76.00 107 TYR A CA 1
ATOM 759 C C . TYR A 1 107 ? 6.926 2.626 -20.226 1.00 76.00 107 TYR A C 1
ATOM 761 O O . TYR A 1 107 ? 7.780 2.851 -19.371 1.00 76.00 107 TYR A O 1
ATOM 769 N N . THR A 1 108 ? 5.851 3.391 -20.397 1.00 75.62 108 THR A N 1
ATOM 770 C CA . THR A 1 108 ? 5.426 4.445 -19.471 1.00 75.62 108 THR A CA 1
ATOM 771 C C . THR A 1 108 ? 4.171 3.982 -18.749 1.00 75.62 108 THR A C 1
ATOM 773 O O . THR A 1 108 ? 3.313 3.353 -19.372 1.00 75.62 108 THR A O 1
ATOM 776 N N . ILE A 1 109 ? 4.082 4.292 -17.460 1.00 71.38 109 ILE A N 1
ATOM 777 C CA . ILE A 1 109 ? 2.961 3.941 -16.581 1.00 71.38 109 ILE A CA 1
ATOM 778 C C . ILE A 1 109 ? 2.156 5.199 -16.294 1.00 71.38 109 ILE A C 1
ATOM 780 O O . ILE A 1 109 ? 2.807 6.243 -16.053 1.00 71.38 109 ILE A O 1
#

pLDDT: mean 74.21, std 17.09, range [50.25, 95.75]